Protein AF-A0A7D5SYI5-F1 (afdb_monomer)

Sequence (79 aa):
MNMESDDIAVERPVLATVVVA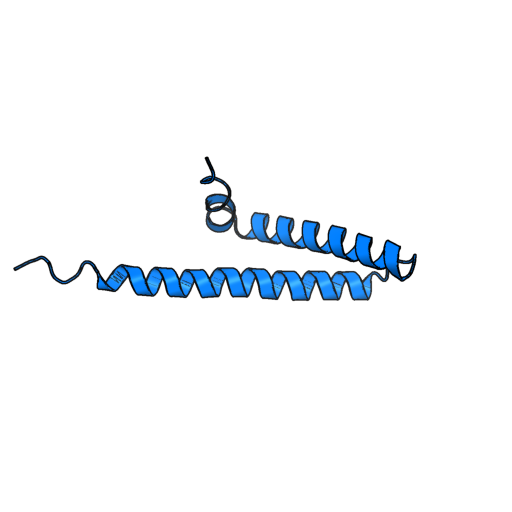AVAAVAYVGVQLVLDGAVAPAETASFVLIFTLVYVAGARYLRERTNDTGDDATGDAAE

Structure (mmCIF, N/CA/C/O backbone):
data_AF-A0A7D5SYI5-F1
#
_entry.id   AF-A0A7D5SYI5-F1
#
loop_
_atom_site.group_PDB
_atom_site.id
_atom_site.type_symbol
_atom_site.label_atom_id
_atom_site.label_alt_id
_atom_site.label_comp_id
_atom_site.label_asym_id
_atom_site.label_entity_id
_atom_site.label_seq_id
_atom_site.pdbx_PDB_ins_code
_atom_site.Cartn_x
_atom_site.Cartn_y
_atom_site.Cartn_z
_atom_site.occupancy
_atom_site.B_iso_or_equiv
_atom_site.auth_seq_id
_atom_site.auth_comp_id
_atom_site.auth_asym_id
_atom_site.auth_atom_id
_atom_site.pdbx_PDB_model_num
ATOM 1 N N . MET A 1 1 ? -4.628 -8.570 -26.128 1.00 43.31 1 MET A N 1
ATOM 2 C CA . MET A 1 1 ? -4.689 -7.126 -25.823 1.00 43.31 1 MET A CA 1
ATOM 3 C C . MET A 1 1 ? -4.188 -6.970 -24.399 1.00 43.31 1 MET A C 1
ATOM 5 O O . MET A 1 1 ? -4.925 -7.312 -23.489 1.00 43.31 1 MET A O 1
ATOM 9 N N . ASN A 1 2 ? -2.895 -6.675 -24.228 1.00 47.94 2 ASN A N 1
ATOM 10 C CA . ASN A 1 2 ? -2.214 -6.664 -22.923 1.00 47.94 2 ASN A CA 1
ATOM 11 C C . ASN A 1 2 ? -0.900 -5.847 -22.991 1.00 47.94 2 ASN A C 1
ATOM 13 O O . ASN A 1 2 ? 0.132 -6.295 -22.511 1.00 47.94 2 ASN A O 1
ATOM 17 N N . MET A 1 3 ? -0.914 -4.702 -23.687 1.00 52.59 3 MET A N 1
ATOM 18 C CA . MET A 1 3 ? 0.304 -3.938 -24.020 1.00 52.59 3 MET A CA 1
ATOM 19 C C . MET A 1 3 ? 0.392 -2.578 -23.300 1.00 52.59 3 MET A C 1
ATOM 21 O O . MET A 1 3 ? 1.483 -2.054 -23.147 1.00 52.59 3 MET A O 1
ATOM 25 N N . GLU A 1 4 ? -0.713 -2.044 -22.764 1.00 51.47 4 GLU A N 1
ATOM 26 C CA . GLU A 1 4 ? -0.714 -0.745 -22.058 1.00 51.47 4 GLU A CA 1
ATOM 27 C C . GLU A 1 4 ? -0.297 -0.811 -20.579 1.00 51.47 4 GL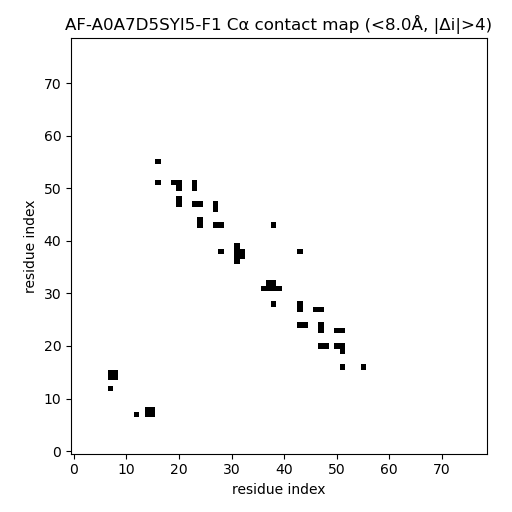U A C 1
ATOM 29 O O . GLU A 1 4 ? 0.121 0.198 -20.012 1.00 51.47 4 GLU A O 1
ATOM 34 N N . SER A 1 5 ? -0.383 -1.974 -19.923 1.00 50.09 5 SER A N 1
ATOM 35 C CA . SER A 1 5 ? 0.036 -2.084 -18.514 1.00 50.09 5 SER A CA 1
ATOM 36 C C . SER A 1 5 ? 1.555 -2.059 -18.334 1.00 50.09 5 SER A C 1
ATOM 38 O O . SER A 1 5 ? 2.021 -1.559 -17.311 1.00 50.09 5 SER A O 1
ATOM 40 N N . ASP A 1 6 ? 2.312 -2.550 -19.318 1.00 52.06 6 ASP A N 1
ATOM 41 C CA . ASP A 1 6 ? 3.780 -2.514 -19.291 1.00 52.06 6 ASP A CA 1
ATOM 42 C C . ASP A 1 6 ? 4.307 -1.089 -19.522 1.00 52.06 6 ASP A C 1
ATOM 44 O O . ASP A 1 6 ? 5.312 -0.687 -18.936 1.00 52.06 6 ASP A O 1
ATOM 48 N N . ASP A 1 7 ? 3.569 -0.283 -20.290 1.00 54.91 7 ASP A N 1
ATOM 49 C CA . ASP A 1 7 ? 3.970 1.079 -20.639 1.00 54.91 7 ASP A CA 1
ATOM 50 C C . ASP A 1 7 ? 3.832 2.045 -19.452 1.00 54.91 7 ASP A C 1
ATOM 52 O O . ASP A 1 7 ? 4.693 2.886 -19.220 1.00 54.91 7 ASP A O 1
ATOM 56 N N . ILE A 1 8 ? 2.829 1.872 -18.581 1.00 56.12 8 ILE A N 1
ATOM 57 C CA . ILE A 1 8 ? 2.642 2.750 -17.407 1.00 56.12 8 ILE A CA 1
ATOM 58 C C . ILE A 1 8 ? 3.813 2.688 -16.415 1.00 56.12 8 ILE A C 1
ATOM 60 O O . ILE A 1 8 ? 4.174 3.708 -15.818 1.00 56.12 8 ILE A O 1
ATOM 64 N N . ALA A 1 9 ? 4.422 1.512 -16.235 1.00 58.62 9 ALA A N 1
ATOM 65 C CA . ALA A 1 9 ? 5.592 1.355 -15.372 1.00 58.62 9 ALA A CA 1
ATOM 66 C C . ALA A 1 9 ? 6.837 2.047 -15.958 1.00 58.62 9 ALA A C 1
ATOM 68 O O . ALA A 1 9 ? 7.733 2.448 -15.210 1.00 58.62 9 ALA A O 1
ATOM 69 N N . VAL A 1 10 ? 6.878 2.209 -17.284 1.00 58.53 10 VAL A N 1
ATOM 70 C CA . VAL A 1 10 ? 7.974 2.820 -18.043 1.00 58.53 10 VAL A CA 1
ATOM 71 C C . VAL A 1 10 ? 7.789 4.333 -18.169 1.00 58.53 10 VAL A C 1
ATOM 73 O O . VAL A 1 10 ? 8.728 5.087 -17.921 1.00 58.53 10 VAL A O 1
ATOM 76 N N . GLU A 1 11 ? 6.582 4.777 -18.504 1.00 63.44 11 GLU A N 1
ATOM 77 C CA . GLU A 1 11 ? 6.255 6.161 -18.839 1.00 63.44 11 GLU A CA 1
ATOM 78 C C . GLU A 1 11 ? 5.975 7.009 -17.589 1.00 63.44 11 GLU A C 1
ATOM 80 O O . GLU A 1 11 ? 6.254 8.210 -17.552 1.00 63.44 11 GLU A O 1
ATOM 85 N N . ARG A 1 12 ? 5.456 6.388 -16.517 1.00 72.94 12 ARG A N 1
ATOM 86 C CA . ARG A 1 12 ? 5.161 7.055 -15.238 1.00 72.94 12 ARG A CA 1
ATOM 87 C C . ARG A 1 12 ? 5.560 6.201 -14.026 1.00 72.94 12 ARG A C 1
ATOM 89 O O . ARG A 1 12 ? 4.691 5.785 -13.252 1.00 72.94 12 ARG A O 1
ATOM 96 N N . PRO A 1 13 ? 6.868 6.035 -13.755 1.00 73.06 13 PRO A N 1
ATOM 97 C CA . PRO A 1 13 ? 7.370 5.197 -12.658 1.00 73.06 13 PRO A CA 1
ATOM 98 C C . PRO A 1 13 ? 6.843 5.616 -11.277 1.00 73.06 13 PRO A C 1
ATOM 100 O O . PRO A 1 13 ? 6.560 4.774 -10.422 1.00 73.06 13 PRO A O 1
ATOM 103 N N . VAL A 1 14 ? 6.639 6.919 -11.062 1.00 82.12 14 VAL A N 1
ATOM 104 C CA . VAL A 1 14 ? 6.043 7.444 -9.823 1.00 82.12 14 VAL A CA 1
ATOM 105 C C . VAL A 1 14 ? 4.595 6.976 -9.672 1.00 82.12 14 VAL A C 1
ATOM 107 O O . VAL A 1 14 ? 4.192 6.544 -8.598 1.00 82.12 14 VAL A O 1
ATOM 110 N N . LEU A 1 15 ? 3.816 7.019 -10.753 1.00 81.81 15 LEU A N 1
ATOM 111 C CA . LEU A 1 15 ? 2.397 6.674 -10.732 1.00 81.81 15 LEU A CA 1
ATOM 112 C C . LEU A 1 15 ? 2.214 5.162 -10.539 1.00 81.81 15 LEU A C 1
ATOM 114 O O . LEU A 1 15 ? 1.393 4.754 -9.722 1.00 81.81 15 LEU A O 1
ATOM 118 N N . ALA A 1 16 ? 3.055 4.343 -11.176 1.00 81.81 16 ALA A N 1
ATOM 119 C CA . ALA A 1 16 ? 3.106 2.902 -10.932 1.00 81.81 16 ALA A CA 1
ATOM 120 C C . ALA A 1 16 ? 3.447 2.574 -9.467 1.00 81.81 16 ALA A C 1
ATOM 122 O O . ALA A 1 16 ? 2.769 1.762 -8.841 1.00 81.81 16 ALA A O 1
ATOM 123 N N . THR A 1 17 ? 4.434 3.260 -8.883 1.00 87.81 17 THR A N 1
ATOM 124 C CA . THR A 1 17 ? 4.812 3.079 -7.470 1.00 87.81 17 THR A CA 1
ATOM 125 C C . THR A 1 17 ? 3.655 3.417 -6.527 1.00 87.81 17 THR A C 1
ATOM 127 O O . THR A 1 17 ? 3.368 2.664 -5.599 1.00 87.81 17 THR A O 1
ATOM 130 N N . VAL A 1 18 ? 2.955 4.526 -6.783 1.00 90.38 18 VAL A N 1
ATOM 131 C CA . VAL A 1 18 ? 1.793 4.954 -5.989 1.00 90.38 18 VAL A CA 1
ATOM 132 C C . VAL A 1 18 ? 0.663 3.927 -6.065 1.00 90.38 18 VAL A C 1
ATOM 134 O O . VAL A 1 18 ? 0.073 3.595 -5.039 1.00 90.38 18 VAL A O 1
ATOM 137 N N . VAL A 1 19 ? 0.382 3.390 -7.255 1.00 91.56 19 VAL A N 1
ATOM 138 C CA . VAL A 1 19 ? -0.645 2.354 -7.438 1.00 91.56 19 VAL A CA 1
ATOM 139 C C . VAL A 1 19 ? -0.279 1.085 -6.671 1.00 91.56 19 VAL A C 1
ATOM 141 O O . VAL A 1 19 ? -1.114 0.556 -5.941 1.00 91.56 19 VAL A O 1
ATOM 144 N N . VAL A 1 20 ? 0.970 0.625 -6.772 1.00 90.62 20 VAL A N 1
ATOM 145 C CA . VAL A 1 20 ? 1.454 -0.553 -6.035 1.00 90.62 20 VAL A CA 1
ATOM 146 C C . VAL A 1 20 ? 1.323 -0.348 -4.527 1.00 90.62 20 VAL A C 1
ATOM 148 O O . VAL A 1 20 ? 0.784 -1.214 -3.839 1.00 90.62 20 VAL A O 1
ATOM 151 N N . ALA A 1 21 ? 1.747 0.809 -4.016 1.00 92.50 21 ALA A N 1
ATOM 152 C CA . ALA A 1 21 ? 1.638 1.135 -2.599 1.00 92.50 21 ALA A CA 1
ATOM 153 C C . ALA A 1 21 ? 0.174 1.160 -2.126 1.00 92.50 21 ALA A C 1
ATOM 155 O O . ALA A 1 21 ? -0.141 0.626 -1.063 1.00 92.50 21 ALA A O 1
ATOM 156 N N . ALA A 1 22 ? -0.734 1.724 -2.929 1.00 96.19 22 ALA A N 1
ATOM 157 C CA . ALA A 1 22 ? -2.161 1.750 -2.622 1.00 96.19 22 ALA A CA 1
ATOM 158 C C . ALA A 1 22 ? -2.761 0.336 -2.570 1.00 96.19 22 ALA A C 1
ATOM 160 O O . ALA A 1 22 ? -3.462 -0.000 -1.616 1.00 96.19 22 ALA A O 1
ATOM 161 N N . VAL A 1 23 ? -2.450 -0.515 -3.553 1.00 95.94 23 VAL A N 1
ATOM 162 C CA . VAL A 1 23 ? -2.915 -1.911 -3.586 1.00 95.94 23 VAL A CA 1
ATOM 163 C C . VAL A 1 23 ? -2.377 -2.694 -2.389 1.00 95.94 23 VAL A C 1
ATOM 165 O O . VAL A 1 23 ? -3.144 -3.380 -1.714 1.00 95.94 23 VAL A O 1
ATOM 168 N N . ALA A 1 24 ? -1.086 -2.552 -2.079 1.00 95.06 24 ALA A N 1
ATOM 169 C CA . ALA A 1 24 ? -0.467 -3.201 -0.928 1.00 95.06 24 ALA A CA 1
ATOM 170 C C . ALA A 1 24 ? -1.126 -2.772 0.392 1.00 95.06 24 ALA A C 1
ATOM 172 O O . ALA A 1 24 ? -1.407 -3.616 1.241 1.00 95.06 24 ALA A O 1
ATOM 173 N N . ALA A 1 25 ? -1.422 -1.478 0.547 1.00 96.44 25 ALA A N 1
ATOM 174 C CA . ALA A 1 25 ? -2.080 -0.948 1.737 1.00 96.44 25 ALA A CA 1
ATOM 175 C C . ALA A 1 25 ? -3.482 -1.537 1.916 1.00 96.44 25 ALA A C 1
ATOM 177 O O . ALA A 1 25 ? -3.806 -2.030 2.995 1.00 96.44 25 ALA A O 1
ATOM 178 N N . VAL A 1 26 ? -4.296 -1.541 0.856 1.00 97.50 26 VAL A N 1
ATOM 179 C CA . VAL A 1 26 ? -5.657 -2.099 0.894 1.00 97.50 26 VAL A CA 1
ATOM 180 C C . VAL A 1 26 ? -5.627 -3.588 1.229 1.00 97.50 26 VAL A C 1
ATOM 182 O O . VAL A 1 26 ? -6.375 -4.037 2.098 1.00 97.50 26 VAL A O 1
ATOM 185 N N . ALA A 1 27 ? -4.741 -4.347 0.582 1.00 96.69 27 ALA A N 1
ATOM 186 C CA . ALA A 1 27 ? -4.601 -5.775 0.831 1.00 96.69 27 ALA A CA 1
ATOM 187 C C . ALA A 1 27 ? -4.203 -6.055 2.288 1.00 96.69 27 ALA A C 1
ATOM 189 O O . ALA A 1 27 ? -4.832 -6.874 2.955 1.00 96.69 27 ALA A O 1
ATOM 190 N N . TYR A 1 28 ? -3.197 -5.347 2.803 1.00 95.56 28 TYR A N 1
ATOM 191 C CA . TYR A 1 28 ? -2.678 -5.589 4.145 1.00 95.56 28 TYR A CA 1
ATOM 192 C C . TYR A 1 28 ? -3.634 -5.135 5.255 1.00 95.56 28 TYR A C 1
ATOM 194 O O . TYR A 1 28 ? -3.773 -5.820 6.267 1.00 95.56 28 TYR A O 1
ATOM 202 N N . VAL A 1 29 ? -4.355 -4.030 5.049 1.00 96.75 29 VAL A N 1
ATOM 203 C CA . VAL A 1 29 ? -5.457 -3.624 5.936 1.00 96.75 29 VAL A CA 1
ATOM 204 C C . VAL A 1 29 ? -6.550 -4.693 5.953 1.00 96.75 29 VAL A C 1
ATOM 206 O O . VAL A 1 29 ? -7.025 -5.056 7.024 1.00 96.75 29 VAL A O 1
ATOM 209 N N . GLY A 1 30 ? -6.917 -5.244 4.792 1.00 96.31 30 GLY A N 1
ATOM 210 C CA . GLY A 1 30 ? -7.881 -6.343 4.709 1.00 96.31 30 GLY A CA 1
ATOM 211 C C . GLY A 1 30 ? -7.444 -7.569 5.514 1.00 96.31 30 GLY A C 1
ATOM 212 O O . GLY A 1 30 ? -8.245 -8.134 6.255 1.00 96.31 30 GLY A O 1
ATOM 213 N N . VAL A 1 31 ? -6.163 -7.940 5.432 1.00 95.50 31 VAL A N 1
ATOM 214 C CA . VAL A 1 31 ? -5.589 -9.047 6.213 1.00 95.50 31 VAL A CA 1
ATOM 215 C C . VAL A 1 31 ? -5.663 -8.774 7.717 1.00 95.50 31 VAL A C 1
ATOM 217 O O . VAL A 1 31 ? -6.127 -9.635 8.462 1.00 95.50 31 VAL A O 1
ATOM 220 N N . GLN A 1 32 ? -5.268 -7.582 8.168 1.00 94.69 32 GLN A N 1
ATOM 221 C CA . GLN A 1 32 ? -5.340 -7.203 9.585 1.00 94.69 32 GLN A CA 1
ATOM 222 C C . GLN A 1 32 ? -6.775 -7.229 10.123 1.00 94.69 32 GLN A C 1
ATOM 224 O O . GLN A 1 32 ? -7.024 -7.758 11.203 1.00 94.69 32 GLN A O 1
ATOM 229 N N . LEU A 1 33 ? -7.742 -6.737 9.345 1.00 96.25 33 LEU A N 1
ATOM 230 C CA . LEU A 1 33 ? -9.153 -6.775 9.730 1.00 96.25 33 LEU A CA 1
ATOM 231 C C . LEU A 1 33 ? -9.698 -8.205 9.842 1.00 96.25 33 LEU A C 1
ATOM 233 O O . LEU A 1 33 ? -10.540 -8.461 10.698 1.00 96.25 33 LEU A O 1
ATOM 237 N N . VAL A 1 34 ? -9.226 -9.134 9.007 1.00 96.94 34 VAL A N 1
ATOM 238 C CA . VAL A 1 34 ? -9.639 -10.546 9.061 1.00 96.94 34 VAL A CA 1
ATOM 239 C C . VAL A 1 34 ? -8.999 -11.285 10.237 1.00 96.94 34 VAL A C 1
ATOM 241 O O . VAL A 1 34 ? -9.666 -12.111 10.857 1.00 96.94 34 VAL A O 1
ATOM 244 N N . LEU A 1 35 ? -7.721 -11.027 10.525 1.00 94.56 35 LEU A N 1
ATOM 245 C CA . LEU A 1 35 ? -6.958 -11.799 11.510 1.00 94.56 35 LEU A CA 1
ATOM 246 C C . LEU A 1 35 ? -7.035 -11.233 12.931 1.00 94.56 35 LEU A C 1
ATOM 248 O O . LEU A 1 35 ? -7.152 -12.009 13.874 1.00 94.56 35 LEU A O 1
ATOM 252 N N . ASP A 1 36 ? -6.981 -9.910 13.077 1.00 89.88 36 ASP A N 1
ATOM 253 C CA . ASP A 1 36 ? -6.863 -9.226 14.375 1.00 89.88 36 ASP A CA 1
ATOM 254 C C . ASP A 1 36 ? -8.056 -8.299 14.672 1.00 89.88 36 ASP A C 1
ATOM 256 O O . ASP A 1 36 ? -8.237 -7.826 15.793 1.00 89.88 36 ASP A O 1
ATOM 260 N N . GLY A 1 37 ? -8.888 -8.004 13.666 1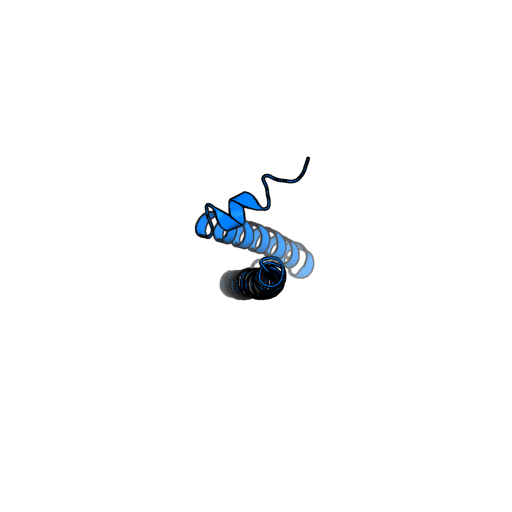.00 93.00 37 GL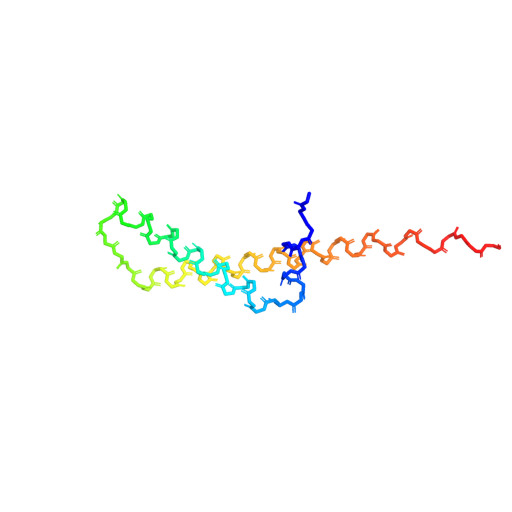Y A N 1
ATOM 261 C CA . GLY A 1 37 ? -10.046 -7.111 13.799 1.00 93.00 37 GLY A CA 1
ATOM 262 C C . GLY A 1 37 ? -9.694 -5.630 13.999 1.00 93.00 37 GLY A C 1
ATOM 263 O O . GLY A 1 37 ? -10.595 -4.798 14.108 1.00 93.00 37 GLY A O 1
ATOM 264 N N . ALA A 1 38 ? -8.407 -5.280 14.022 1.00 91.88 38 ALA A N 1
ATOM 265 C CA . ALA A 1 38 ? -7.905 -3.9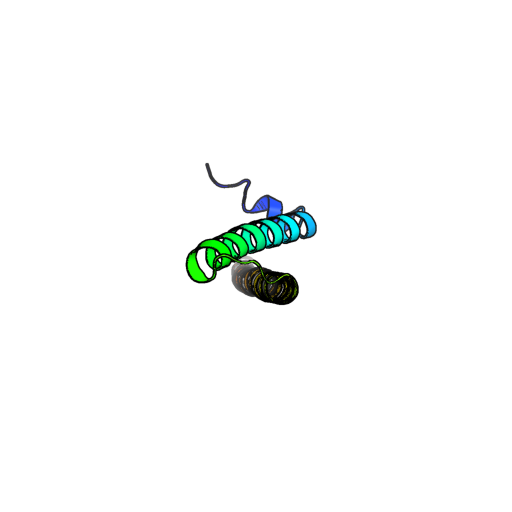25 14.210 1.00 91.88 38 ALA A CA 1
ATOM 266 C C . ALA A 1 38 ? -6.760 -3.625 13.236 1.00 91.88 38 ALA A C 1
ATOM 268 O O . ALA A 1 38 ? -6.074 -4.529 12.773 1.00 91.88 38 ALA A O 1
ATOM 269 N N . VAL A 1 39 ? -6.558 -2.340 12.928 1.00 94.19 39 VAL A N 1
ATOM 270 C CA . VAL A 1 39 ? -5.486 -1.875 12.037 1.00 94.19 39 VAL A CA 1
ATOM 271 C C . VAL A 1 39 ? -4.421 -1.156 12.854 1.00 94.19 39 VAL A C 1
ATOM 273 O O . VAL A 1 39 ? -4.716 -0.163 13.520 1.00 94.19 39 VAL A O 1
ATOM 276 N N . ALA A 1 40 ? -3.175 -1.610 12.751 1.00 95.00 40 ALA A N 1
ATOM 277 C CA . ALA A 1 40 ? -1.995 -0.956 13.297 1.00 95.00 40 ALA A CA 1
ATOM 278 C C . ALA A 1 40 ? -1.368 -0.024 12.233 1.00 95.00 40 ALA A C 1
ATOM 280 O O . ALA A 1 40 ? -0.793 -0.499 11.245 1.00 95.00 40 ALA A O 1
ATOM 281 N N . PRO A 1 41 ? -1.431 1.316 12.393 1.00 93.00 41 PRO A N 1
ATOM 282 C CA . PRO A 1 41 ? -0.979 2.245 11.352 1.00 93.00 41 PRO A CA 1
ATOM 283 C C . PRO A 1 41 ? 0.526 2.171 11.081 1.00 93.00 41 PRO A C 1
ATOM 285 O O . PRO A 1 41 ? 0.950 2.212 9.928 1.00 93.00 41 PRO A O 1
ATOM 288 N N . ALA A 1 42 ? 1.336 2.040 12.136 1.00 96.75 42 ALA A N 1
ATOM 289 C CA . ALA A 1 42 ? 2.793 1.976 12.017 1.00 96.75 42 ALA A CA 1
ATOM 290 C C . ALA A 1 42 ? 3.254 0.690 11.315 1.00 96.75 42 ALA A C 1
ATOM 292 O O . ALA A 1 42 ? 4.135 0.728 10.455 1.00 96.75 42 ALA A O 1
ATOM 293 N N . GLU A 1 43 ? 2.625 -0.437 11.642 1.00 93.62 43 GLU A N 1
ATOM 294 C CA . GLU A 1 43 ? 2.891 -1.722 11.000 1.00 93.62 43 GLU A CA 1
ATOM 295 C C . GLU A 1 43 ? 2.480 -1.693 9.526 1.00 93.62 43 GLU A C 1
ATOM 297 O O . GLU A 1 43 ? 3.283 -2.017 8.655 1.00 93.62 43 GLU A O 1
ATOM 302 N N . THR A 1 44 ? 1.279 -1.185 9.232 1.00 96.50 44 THR A N 1
ATOM 303 C CA . THR A 1 44 ? 0.783 -1.009 7.859 1.00 96.50 44 THR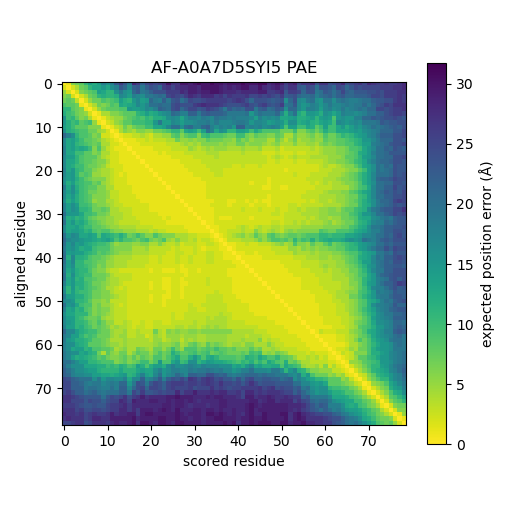 A CA 1
ATOM 304 C C . THR A 1 44 ? 1.726 -0.155 7.023 1.00 96.50 44 THR A C 1
ATOM 306 O O . THR A 1 44 ? 2.101 -0.548 5.920 1.00 96.50 44 THR A O 1
ATOM 309 N N . ALA A 1 45 ? 2.153 0.996 7.547 1.00 96.06 45 ALA A N 1
ATOM 310 C CA . ALA A 1 45 ? 3.084 1.876 6.851 1.00 96.06 45 ALA A CA 1
ATOM 311 C C . ALA A 1 45 ? 4.419 1.175 6.568 1.00 96.06 45 ALA A C 1
ATOM 313 O O . ALA A 1 45 ? 4.957 1.290 5.468 1.00 96.06 45 ALA A O 1
ATOM 314 N N . SER A 1 46 ? 4.923 0.410 7.539 1.00 97.56 46 SER A N 1
ATOM 315 C CA . SER A 1 46 ? 6.183 -0.326 7.413 1.00 97.56 46 SER A CA 1
ATOM 316 C C . SER A 1 46 ? 6.076 -1.436 6.367 1.00 97.56 46 SER A C 1
ATOM 318 O O . SER A 1 46 ? 6.940 -1.548 5.500 1.00 97.56 46 SER A O 1
ATOM 320 N N . PHE A 1 47 ? 4.988 -2.210 6.393 1.00 96.38 47 PHE A N 1
ATOM 321 C CA . PHE A 1 47 ? 4.714 -3.259 5.416 1.00 96.38 47 PHE A CA 1
ATOM 322 C C . PHE A 1 47 ? 4.624 -2.694 3.999 1.00 96.38 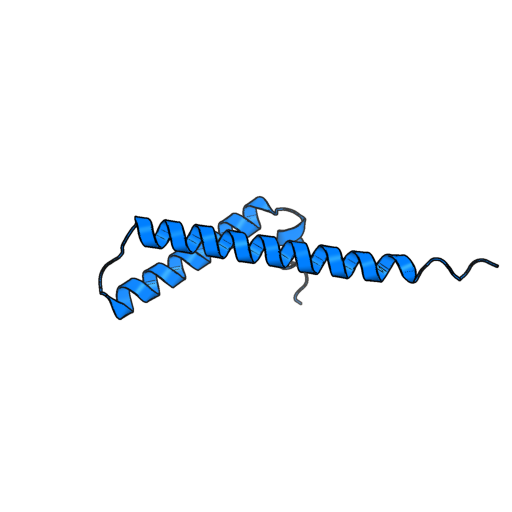47 PHE A C 1
ATOM 324 O O . PHE A 1 47 ? 5.322 -3.162 3.103 1.00 96.38 47 PHE A O 1
ATOM 331 N N . VAL A 1 48 ? 3.804 -1.658 3.801 1.00 96.81 48 VAL A N 1
ATOM 332 C CA . VAL A 1 48 ? 3.610 -1.028 2.490 1.00 96.81 48 VAL A CA 1
ATOM 333 C C . VAL A 1 48 ? 4.927 -0.478 1.959 1.00 96.81 48 VAL A C 1
ATOM 335 O O . VAL A 1 48 ? 5.243 -0.682 0.788 1.00 96.81 48 VAL A O 1
ATOM 338 N N . LEU A 1 49 ? 5.720 0.173 2.811 1.00 95.81 49 LEU A N 1
ATOM 339 C CA . LEU A 1 49 ? 7.019 0.714 2.432 1.00 95.81 49 LEU A CA 1
ATOM 340 C C . LEU A 1 49 ? 7.986 -0.393 1.997 1.00 95.81 49 LEU A C 1
ATOM 342 O O . LEU A 1 49 ? 8.545 -0.314 0.904 1.00 95.81 49 LEU A O 1
ATOM 346 N N . ILE A 1 50 ? 8.144 -1.447 2.802 1.00 96.69 50 ILE A N 1
ATOM 347 C CA . ILE A 1 50 ? 9.044 -2.566 2.489 1.00 96.69 50 ILE A CA 1
ATOM 348 C C . ILE A 1 50 ? 8.586 -3.287 1.218 1.00 96.69 50 ILE A C 1
ATOM 350 O O . ILE A 1 50 ? 9.391 -3.512 0.316 1.00 96.69 50 ILE A O 1
ATOM 354 N N . PHE A 1 51 ? 7.295 -3.605 1.115 1.00 95.62 51 PHE A N 1
ATOM 355 C CA . PHE A 1 51 ? 6.721 -4.279 -0.047 1.00 95.62 51 PHE A CA 1
ATOM 356 C C . PHE A 1 51 ? 6.956 -3.479 -1.330 1.00 95.62 51 PHE A C 1
ATOM 358 O O . PHE A 1 51 ? 7.423 -4.022 -2.331 1.00 95.62 51 PHE A O 1
ATOM 365 N N . THR A 1 52 ? 6.685 -2.174 -1.285 1.00 93.75 52 THR A N 1
ATOM 366 C CA . THR A 1 52 ? 6.853 -1.284 -2.438 1.00 93.75 52 THR A CA 1
ATOM 367 C C . THR A 1 52 ? 8.318 -1.206 -2.862 1.00 93.75 52 THR A C 1
ATOM 369 O O . THR A 1 52 ? 8.612 -1.313 -4.051 1.00 93.75 52 THR A O 1
ATOM 372 N N . LEU A 1 53 ? 9.246 -1.081 -1.906 1.00 93.38 53 LEU A N 1
ATOM 373 C CA . LEU A 1 53 ? 10.682 -1.064 -2.198 1.00 93.38 53 LEU A CA 1
ATOM 374 C C . LEU A 1 53 ? 11.135 -2.358 -2.877 1.00 93.38 53 LEU A C 1
ATOM 376 O O . LEU A 1 53 ? 11.824 -2.299 -3.893 1.00 93.38 53 LEU A O 1
ATOM 380 N N . VAL A 1 54 ? 10.722 -3.514 -2.355 1.00 94.44 54 VAL A N 1
ATOM 381 C CA . VAL A 1 54 ? 11.071 -4.821 -2.929 1.00 94.44 54 VAL A CA 1
ATOM 382 C C . VAL A 1 54 ? 10.483 -4.982 -4.330 1.00 94.44 54 VAL A C 1
ATOM 384 O O . VAL A 1 54 ? 11.192 -5.416 -5.236 1.00 94.44 54 VAL A O 1
ATOM 387 N N . TYR A 1 55 ? 9.223 -4.594 -4.534 1.00 88.25 55 TYR A N 1
ATOM 388 C CA . TYR A 1 55 ? 8.568 -4.672 -5.839 1.00 88.25 55 TYR A CA 1
ATOM 389 C C . TYR A 1 55 ? 9.286 -3.814 -6.886 1.00 88.25 55 TYR A C 1
ATOM 391 O O . TYR A 1 55 ? 9.641 -4.304 -7.956 1.00 88.25 55 TYR A O 1
ATOM 399 N N . VAL A 1 56 ? 9.548 -2.542 -6.567 1.00 87.88 56 VAL A N 1
ATOM 400 C CA . VAL A 1 56 ? 10.211 -1.608 -7.487 1.00 87.88 56 VAL A CA 1
ATOM 401 C C . VAL A 1 56 ? 11.653 -2.038 -7.764 1.00 87.88 56 VAL A C 1
ATOM 403 O O . VAL A 1 56 ? 12.085 -2.019 -8.916 1.00 87.88 56 VAL A O 1
ATOM 406 N N . ALA A 1 57 ? 12.391 -2.473 -6.738 1.00 88.44 57 ALA A N 1
ATOM 407 C CA . ALA A 1 57 ? 13.753 -2.974 -6.905 1.00 88.44 57 ALA A CA 1
ATOM 408 C C . ALA A 1 57 ? 13.791 -4.243 -7.768 1.00 88.44 57 ALA A C 1
ATOM 410 O O . ALA A 1 57 ? 14.627 -4.348 -8.663 1.00 88.44 57 ALA A O 1
ATOM 411 N N . GLY A 1 58 ? 12.865 -5.180 -7.546 1.00 86.94 58 GLY A N 1
ATOM 412 C CA . GLY A 1 58 ? 12.747 -6.403 -8.338 1.00 86.94 58 GLY A CA 1
ATOM 413 C C . GLY A 1 58 ? 12.391 -6.120 -9.797 1.00 86.94 58 GLY A C 1
ATOM 414 O O . GLY A 1 58 ? 13.045 -6.640 -10.700 1.00 86.94 58 GLY A O 1
ATOM 415 N N . ALA A 1 59 ? 11.414 -5.241 -10.033 1.00 84.69 59 ALA A N 1
ATOM 416 C CA . ALA A 1 59 ? 11.030 -4.812 -11.374 1.00 84.69 59 ALA A CA 1
ATOM 417 C C . ALA A 1 59 ? 12.201 -4.149 -12.116 1.00 84.69 59 ALA A C 1
ATOM 419 O O . ALA A 1 59 ? 12.453 -4.452 -13.282 1.00 84.69 59 ALA A O 1
ATOM 420 N N . ARG A 1 60 ? 12.969 -3.295 -11.426 1.00 83.44 60 ARG A N 1
ATOM 421 C CA . ARG A 1 60 ? 14.177 -2.685 -11.988 1.00 83.44 60 ARG A CA 1
ATOM 422 C C . ARG A 1 60 ? 15.248 -3.732 -12.308 1.00 83.44 60 ARG A C 1
ATOM 424 O O . ARG A 1 60 ? 15.782 -3.722 -13.411 1.00 83.44 60 ARG A O 1
ATOM 431 N N . TYR A 1 61 ? 15.535 -4.635 -11.375 1.00 83.06 61 TYR A N 1
ATOM 432 C CA . TYR A 1 61 ? 16.567 -5.659 -11.541 1.00 83.06 61 TYR A CA 1
ATOM 433 C C . TYR A 1 61 ? 16.292 -6.578 -12.738 1.00 83.06 61 TYR A C 1
ATOM 435 O O . TYR A 1 61 ? 17.181 -6.838 -13.548 1.00 83.06 61 TYR A O 1
ATOM 443 N N . LEU A 1 62 ? 15.048 -7.047 -12.870 1.00 83.50 62 LEU A N 1
ATOM 444 C CA . LEU A 1 62 ? 14.625 -7.874 -14.001 1.00 83.50 62 LEU A CA 1
ATOM 445 C C . LEU A 1 62 ? 14.768 -7.122 -15.328 1.00 83.50 62 LEU A C 1
ATOM 447 O O . LEU A 1 62 ? 15.218 -7.701 -16.311 1.00 83.50 62 LEU A O 1
ATOM 451 N N . ARG A 1 63 ? 14.452 -5.823 -15.342 1.00 77.31 63 ARG A N 1
ATOM 452 C CA . ARG A 1 63 ? 14.603 -4.973 -16.526 1.00 77.31 63 ARG A CA 1
ATOM 453 C C . ARG A 1 63 ? 16.062 -4.784 -16.937 1.00 77.31 63 ARG A C 1
ATOM 455 O O . ARG A 1 63 ? 16.361 -4.901 -18.121 1.00 77.31 63 ARG A O 1
ATOM 462 N N . GLU A 1 64 ? 16.953 -4.510 -15.984 1.00 77.50 64 GLU A N 1
ATOM 463 C CA . GLU A 1 64 ? 18.390 -4.355 -16.255 1.00 77.50 64 GLU A CA 1
ATOM 464 C C . GLU A 1 64 ? 18.953 -5.631 -16.917 1.00 77.50 64 GLU A C 1
ATOM 466 O O . GLU A 1 64 ? 19.649 -5.545 -17.923 1.00 77.50 64 GLU A O 1
ATOM 471 N N . ARG A 1 65 ? 18.546 -6.821 -16.446 1.00 77.62 65 ARG A N 1
ATOM 472 C CA . ARG A 1 65 ? 18.940 -8.102 -17.062 1.00 77.62 65 ARG A CA 1
ATOM 473 C C . ARG A 1 65 ? 18.398 -8.325 -18.473 1.00 77.62 65 ARG A C 1
ATOM 475 O O . ARG A 1 65 ? 19.103 -8.881 -19.311 1.00 77.62 65 ARG A O 1
ATOM 482 N N . THR A 1 66 ? 17.139 -7.970 -18.722 1.00 73.69 66 THR A N 1
ATOM 483 C CA . THR A 1 66 ? 16.528 -8.158 -20.046 1.00 73.69 66 THR A CA 1
ATOM 484 C C . THR A 1 66 ? 17.210 -7.283 -21.098 1.00 73.69 66 THR A C 1
ATOM 486 O O . THR A 1 66 ? 17.400 -7.734 -22.223 1.00 73.69 66 THR A O 1
ATOM 489 N N . ASN A 1 67 ? 17.632 -6.070 -20.727 1.00 63.94 67 ASN A N 1
ATOM 490 C CA . ASN A 1 67 ? 18.343 -5.165 -21.631 1.00 63.94 67 ASN A CA 1
ATOM 491 C C . ASN A 1 67 ? 19.775 -5.632 -21.940 1.00 63.94 67 ASN A C 1
ATOM 493 O O . ASN A 1 67 ? 20.170 -5.578 -23.099 1.00 63.94 67 ASN A O 1
ATOM 497 N N . ASP A 1 68 ? 20.511 -6.158 -20.953 1.00 62.03 68 ASP A N 1
ATOM 498 C CA . ASP A 1 68 ? 21.863 -6.716 -21.166 1.00 62.03 68 ASP A CA 1
ATOM 499 C C . ASP A 1 68 ? 21.867 -7.892 -22.162 1.00 62.03 68 ASP A C 1
ATOM 501 O O . ASP A 1 68 ? 22.832 -8.104 -22.882 1.00 62.03 68 ASP A O 1
ATOM 505 N N . THR A 1 69 ? 20.773 -8.655 -22.246 1.00 58.59 69 THR A N 1
ATOM 506 C CA . THR A 1 69 ? 20.681 -9.818 -23.152 1.00 58.59 69 THR A CA 1
ATOM 507 C C . THR A 1 69 ? 20.332 -9.420 -24.600 1.00 58.59 69 THR A C 1
ATOM 509 O O . THR A 1 69 ? 20.451 -10.237 -25.510 1.00 58.59 69 THR A O 1
ATOM 512 N N . GLY A 1 70 ? 19.870 -8.185 -24.834 1.00 51.78 70 GLY A N 1
ATOM 513 C CA . GLY A 1 70 ? 19.419 -7.712 -26.149 1.00 51.78 70 GLY A CA 1
ATOM 514 C C . GLY A 1 70 ? 20.505 -7.064 -27.014 1.00 51.78 70 GLY A C 1
ATOM 515 O O . GLY A 1 70 ? 20.371 -7.061 -28.237 1.00 51.78 70 GLY A O 1
ATOM 516 N N . ASP A 1 71 ? 21.574 -6.543 -26.407 1.00 52.34 71 ASP A N 1
ATOM 517 C CA . ASP A 1 71 ? 22.613 -5.778 -27.118 1.00 52.34 71 ASP A CA 1
ATOM 518 C C . ASP A 1 71 ? 23.663 -6.680 -27.802 1.00 52.34 71 ASP A C 1
ATOM 520 O O . ASP A 1 71 ? 24.215 -6.319 -28.841 1.00 52.34 71 ASP A O 1
ATOM 524 N N . ASP A 1 72 ? 23.863 -7.909 -27.312 1.00 54.81 72 ASP A N 1
ATOM 525 C CA . ASP A 1 72 ? 24.833 -8.860 -27.882 1.00 54.81 72 ASP A CA 1
ATOM 526 C C . ASP A 1 72 ? 24.379 -9.504 -29.212 1.00 54.81 72 ASP A C 1
ATOM 528 O O . ASP A 1 72 ? 25.181 -10.120 -29.914 1.00 54.81 72 ASP A O 1
ATOM 532 N N . ALA A 1 73 ? 23.108 -9.369 -29.609 1.00 52.16 73 ALA A N 1
ATOM 533 C CA . ALA A 1 73 ? 22.559 -10.056 -30.786 1.00 52.16 73 ALA A CA 1
ATOM 534 C C . ALA A 1 73 ? 22.690 -9.282 -32.117 1.00 52.16 73 ALA A C 1
ATOM 536 O O . ALA A 1 73 ? 22.348 -9.829 -33.166 1.00 52.16 73 ALA A O 1
ATOM 537 N N . THR A 1 74 ? 23.170 -8.031 -32.110 1.00 53.03 74 THR A N 1
ATOM 538 C CA . THR A 1 74 ? 23.137 -7.151 -33.306 1.00 53.03 74 THR A CA 1
ATOM 539 C C . THR A 1 74 ? 24.530 -6.823 -33.879 1.00 53.03 74 THR A C 1
ATOM 541 O O . THR A 1 74 ? 24.636 -6.151 -34.901 1.00 53.03 74 THR A O 1
ATOM 544 N N . GLY A 1 75 ? 25.613 -7.313 -33.264 1.00 47.12 75 GLY A N 1
ATOM 545 C CA . GLY A 1 75 ? 26.993 -6.956 -33.628 1.00 47.12 75 GLY A CA 1
ATOM 546 C C . GLY A 1 75 ? 27.697 -7.822 -34.686 1.00 47.12 75 GLY A C 1
ATOM 547 O O . GLY A 1 75 ? 28.793 -7.454 -35.093 1.00 47.12 75 GLY A O 1
ATOM 548 N N . ASP A 1 76 ? 27.109 -8.937 -35.141 1.00 49.84 7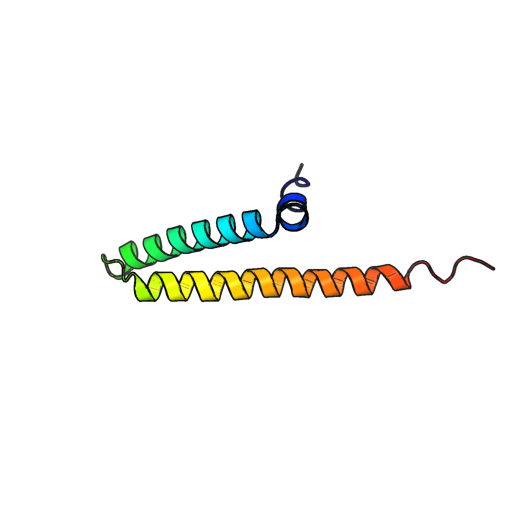6 ASP A N 1
ATOM 549 C CA . ASP A 1 76 ? 27.804 -9.961 -35.959 1.00 49.84 76 ASP A CA 1
ATOM 550 C C . ASP A 1 76 ? 27.229 -10.137 -37.382 1.00 49.84 76 ASP A C 1
ATOM 552 O O . ASP A 1 76 ? 27.233 -11.223 -37.953 1.00 49.84 76 ASP A O 1
ATOM 556 N N . ALA A 1 77 ? 26.670 -9.076 -37.973 1.00 52.03 77 ALA A N 1
ATOM 557 C CA . ALA A 1 77 ? 26.114 -9.123 -39.331 1.00 52.03 77 ALA A CA 1
ATOM 558 C C . ALA A 1 77 ? 26.484 -7.885 -40.164 1.00 52.03 77 ALA A C 1
ATOM 560 O O . ALA A 1 77 ? 25.620 -7.219 -40.735 1.00 52.03 77 ALA A O 1
ATOM 561 N N . ALA A 1 78 ? 27.777 -7.567 -40.220 1.00 49.41 78 ALA A N 1
ATOM 562 C CA . ALA A 1 78 ? 28.335 -6.627 -41.189 1.00 49.41 78 ALA A CA 1
ATOM 563 C C . ALA A 1 78 ? 29.788 -7.013 -41.527 1.00 49.41 78 ALA A C 1
ATOM 565 O O . ALA A 1 78 ? 30.729 -6.354 -41.087 1.00 49.41 78 ALA A O 1
ATOM 566 N N . GLU A 1 79 ? 29.948 -8.106 -42.283 1.00 42.41 79 GLU A N 1
ATOM 567 C CA . GLU A 1 79 ? 31.082 -8.284 -43.212 1.00 42.41 79 GLU A CA 1
ATOM 568 C C . GLU A 1 79 ? 30.775 -7.595 -44.549 1.00 42.41 79 GLU A C 1
ATOM 570 O O . GLU A 1 79 ? 29.620 -7.716 -45.028 1.00 42.41 79 GLU A O 1
#

Foldseek 3Di:
DPPVVVVCCVVPVPVVLVVQLVVQLVVVQVVCCVPPVDDDPVVSVVRSVVRSVCVSVVVVVVVVVVVVVPPVPPPPPDD

Nearest PDB structures (foldseek):
  6t15-assembly1_m  TM=4.636E-01  e=7.825E+00  Saccharomyces cerevisiae S288C

Organism: NCBI:txid869889

Solvent-accessible surface area (backbone atoms only — not comparable to full-atom values): 4684 Å² total; per-residue (Å²): 142,84,68,69,73,67,44,42,54,70,78,35,49,67,59,42,51,52,50,50,31,52,53,45,42,54,54,51,50,53,49,30,45,73,76,70,67,49,81,58,68,70,60,48,54,50,49,26,51,53,51,40,51,52,50,54,52,49,57,48,53,55,48,57,55,57,54,65,67,59,65,76,77,73,77,87,81,81,132

Mean predicted aligned error: 10.59 Å

pLDDT: mean 79.24, std 18.38, range [42.41, 97.56]

Secondary structure (DSSP, 8-state):
---HHHHHHHH-HHHHHHHHHHHHHHHHHHHHHHHTSS--HHHHHHHHHHHHHHHHHHHHHHHHHHHHHHHTTSSS---

Radius of gyration: 18.6 Å; Cα contacts (8 Å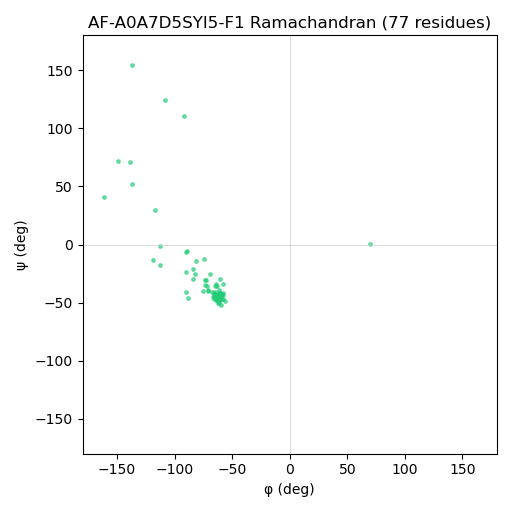, |Δi|>4): 30; chains: 1; bounding box: 41×19×58 Å